Protein AF-A0AAP2KT08-F1 (afdb_monomer_lite)

Sequence (72 aa):
MKSATIRVRDAMGGYAATLQGQRATCAWSHEEAARRVARKVYGDEVDVVNDYLRDGDVAAGVKYRYHVAHNA

Structure (mmCIF, N/CA/C/O backbone):
data_AF-A0AAP2KT08-F1
#
_entry.id   AF-A0AAP2KT08-F1
#
loop_
_atom_site.group_PDB
_atom_site.id
_atom_site.type_symbol
_atom_site.label_atom_id
_atom_site.label_alt_id
_atom_site.label_comp_id
_atom_site.label_asym_id
_atom_site.label_entity_id
_atom_site.label_seq_id
_atom_site.pdbx_PDB_ins_code
_atom_site.Cartn_x
_atom_site.Cartn_y
_atom_site.Cartn_z
_atom_site.occupancy
_atom_site.B_iso_or_equiv
_atom_site.auth_seq_id
_atom_site.auth_comp_id
_atom_site.auth_asym_id
_atom_site.auth_atom_id
_atom_site.pdbx_PDB_model_num
ATOM 1 N N . MET A 1 1 ? -9.535 -0.945 17.959 1.00 46.84 1 MET A N 1
ATOM 2 C CA . MET A 1 1 ? -9.846 -1.139 16.523 1.00 46.84 1 MET A CA 1
ATOM 3 C C . MET A 1 1 ? -8.762 -2.019 15.914 1.00 46.84 1 MET A C 1
ATOM 5 O O . MET A 1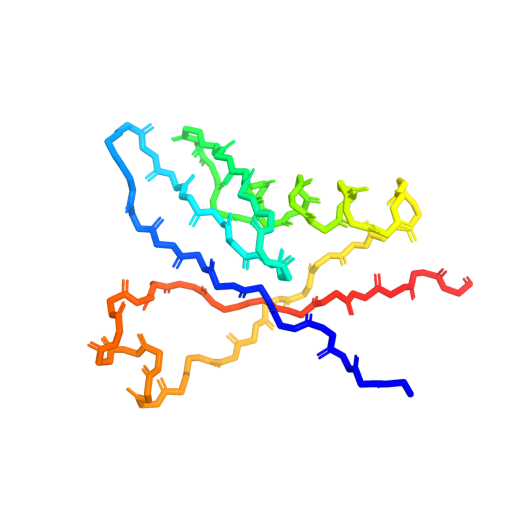 1 ? -7.607 -1.828 16.264 1.00 46.84 1 MET A O 1
ATOM 9 N N . LYS A 1 2 ? -9.097 -3.024 15.089 1.00 50.25 2 LYS A N 1
ATOM 10 C CA . LYS A 1 2 ? -8.071 -3.832 14.402 1.00 50.25 2 LYS A CA 1
ATOM 11 C C . LYS A 1 2 ? -7.391 -2.942 13.359 1.00 50.25 2 LYS A C 1
ATOM 13 O O . LYS A 1 2 ? -8.032 -2.607 12.370 1.00 50.25 2 LYS A O 1
ATOM 18 N N . SER A 1 3 ? -6.137 -2.559 13.593 1.00 63.16 3 SER A N 1
ATOM 19 C CA . SER A 1 3 ? -5.337 -1.771 12.652 1.00 63.16 3 SER A CA 1
ATOM 20 C C . SER A 1 3 ? -5.293 -2.489 11.304 1.00 63.16 3 SER A C 1
ATOM 22 O O . SER A 1 3 ? -4.783 -3.608 11.194 1.00 63.16 3 SER A O 1
ATOM 24 N N . ALA A 1 4 ? -5.904 -1.893 10.285 1.00 82.69 4 ALA A N 1
ATOM 25 C CA . ALA A 1 4 ? -6.029 -2.525 8.986 1.00 82.69 4 ALA A CA 1
ATOM 26 C C . ALA A 1 4 ? -4.665 -2.534 8.291 1.00 82.69 4 ALA A C 1
ATOM 28 O O . ALA A 1 4 ? -4.044 -1.489 8.106 1.00 82.69 4 ALA A O 1
ATOM 29 N N . THR A 1 5 ? -4.170 -3.727 7.957 1.00 88.69 5 THR A N 1
ATOM 30 C CA . THR A 1 5 ? -2.851 -3.895 7.341 1.00 88.69 5 THR A CA 1
ATOM 31 C C . THR A 1 5 ? -2.928 -3.723 5.831 1.00 88.69 5 THR A C 1
ATOM 33 O O . THR A 1 5 ? -3.718 -4.389 5.160 1.00 88.69 5 THR A O 1
ATOM 36 N N . ILE A 1 6 ? -2.025 -2.911 5.300 1.00 93.00 6 ILE A N 1
ATOM 37 C CA . ILE A 1 6 ? -1.795 -2.701 3.879 1.00 93.00 6 ILE A CA 1
ATOM 38 C C . ILE A 1 6 ? -0.525 -3.445 3.477 1.00 93.00 6 ILE A C 1
ATOM 40 O O . ILE A 1 6 ? 0.520 -3.327 4.121 1.00 93.00 6 ILE A O 1
ATOM 44 N N . ARG A 1 7 ? -0.609 -4.201 2.385 1.00 93.75 7 ARG A N 1
ATOM 45 C CA . ARG A 1 7 ? 0.531 -4.915 1.802 1.00 93.75 7 ARG A CA 1
ATOM 46 C C . ARG A 1 7 ? 0.917 -4.268 0.489 1.00 93.75 7 ARG A C 1
ATOM 48 O O . ARG A 1 7 ? 0.067 -4.158 -0.398 1.00 93.75 7 ARG A O 1
ATOM 55 N N . VAL A 1 8 ? 2.181 -3.889 0.358 1.00 94.19 8 VAL A N 1
ATOM 56 C CA . VAL A 1 8 ? 2.729 -3.266 -0.846 1.00 94.19 8 VAL A CA 1
ATOM 57 C C . VAL A 1 8 ? 3.726 -4.201 -1.513 1.00 94.19 8 VAL A C 1
ATOM 59 O O . VAL A 1 8 ? 4.614 -4.764 -0.872 1.00 94.19 8 VAL A O 1
ATOM 62 N N . ARG A 1 9 ? 3.562 -4.368 -2.820 1.00 94.25 9 ARG A N 1
ATOM 63 C CA . ARG A 1 9 ? 4.399 -5.191 -3.693 1.00 94.25 9 ARG A CA 1
ATOM 64 C C . ARG A 1 9 ? 4.961 -4.334 -4.818 1.00 94.25 9 ARG A C 1
ATOM 66 O O . ARG A 1 9 ? 4.369 -3.308 -5.157 1.00 94.25 9 ARG A O 1
ATOM 73 N N . ASP A 1 10 ? 6.051 -4.788 -5.421 1.00 91.88 10 ASP A N 1
ATOM 74 C CA . ASP A 1 10 ? 6.482 -4.258 -6.712 1.00 91.88 10 ASP A CA 1
ATOM 75 C C . ASP A 1 10 ? 5.421 -4.545 -7.781 1.00 91.88 10 ASP A C 1
ATOM 77 O O . ASP A 1 10 ? 4.782 -5.602 -7.803 1.00 91.88 10 ASP A O 1
ATOM 81 N N . ALA A 1 11 ? 5.230 -3.582 -8.673 1.00 89.00 11 ALA A N 1
ATOM 82 C CA . ALA A 1 11 ? 4.405 -3.691 -9.863 1.00 89.00 11 ALA A CA 1
ATOM 83 C C . ALA A 1 11 ? 5.174 -3.128 -11.062 1.00 89.00 11 ALA A C 1
ATOM 85 O O . ALA A 1 11 ? 6.160 -2.411 -10.905 1.00 89.00 11 ALA A O 1
ATOM 86 N N . MET A 1 12 ? 4.725 -3.436 -12.280 1.00 85.88 12 MET A N 1
ATOM 87 C CA . MET A 1 12 ? 5.334 -2.855 -13.478 1.00 85.88 12 MET A CA 1
ATOM 88 C C . MET A 1 12 ? 5.282 -1.323 -13.408 1.00 85.88 12 MET A C 1
ATOM 90 O O . MET A 1 12 ? 4.202 -0.735 -13.441 1.00 85.88 12 MET A O 1
ATOM 94 N N . GLY A 1 13 ? 6.456 -0.698 -13.292 1.00 84.00 13 GLY A N 1
ATOM 95 C CA . GLY A 1 13 ? 6.601 0.756 -13.229 1.00 84.00 13 GLY A CA 1
ATOM 96 C C . GLY A 1 13 ? 6.303 1.390 -11.866 1.00 84.00 13 GLY A C 1
ATOM 97 O O . GLY A 1 13 ? 6.028 2.586 -11.833 1.00 84.00 13 GLY A O 1
ATOM 98 N N . GLY A 1 14 ? 6.325 0.633 -10.761 1.00 92.31 14 GLY A N 1
ATOM 99 C CA . GLY A 1 14 ? 6.230 1.204 -9.416 1.00 92.31 14 GLY A CA 1
ATOM 100 C C . GLY A 1 14 ? 5.762 0.219 -8.354 1.00 92.31 14 GLY A C 1
ATOM 101 O O . GLY A 1 14 ? 6.182 -0.931 -8.309 1.00 92.31 14 GLY A O 1
ATOM 102 N N . TYR A 1 15 ? 4.848 0.675 -7.505 1.00 95.00 15 TYR A N 1
ATOM 103 C CA . TYR A 1 15 ? 4.375 -0.052 -6.335 1.00 95.00 15 TYR A CA 1
ATOM 104 C C . TYR A 1 15 ? 2.866 -0.264 -6.389 1.00 95.00 15 TYR A C 1
ATOM 106 O O . TYR A 1 15 ? 2.110 0.633 -6.770 1.00 95.00 15 TYR A O 1
ATOM 114 N N . ALA A 1 16 ? 2.416 -1.444 -5.968 1.00 94.75 16 ALA A N 1
ATOM 115 C CA . ALA A 1 16 ? 1.011 -1.791 -5.810 1.00 94.75 16 ALA A CA 1
ATOM 116 C C . ALA A 1 16 ? 0.699 -2.108 -4.348 1.00 94.75 16 ALA A C 1
ATOM 118 O O . ALA A 1 16 ? 1.199 -3.085 -3.793 1.00 94.75 16 ALA A O 1
ATOM 119 N N . ALA A 1 17 ? -0.174 -1.307 -3.746 1.00 94.81 17 ALA A N 1
ATOM 120 C CA . ALA A 1 17 ? -0.698 -1.517 -2.410 1.00 94.81 17 ALA A CA 1
ATOM 121 C C . ALA A 1 17 ? -2.066 -2.198 -2.462 1.00 94.81 17 ALA A C 1
ATOM 123 O O . ALA A 1 17 ? -2.901 -1.897 -3.319 1.00 94.81 17 ALA A O 1
ATOM 124 N N . THR A 1 18 ? -2.302 -3.105 -1.520 1.00 93.81 18 THR A N 1
ATOM 125 C CA . THR A 1 18 ? -3.557 -3.845 -1.383 1.00 93.81 18 THR A CA 1
ATOM 126 C C . THR A 1 18 ? -4.064 -3.793 0.050 1.00 93.81 18 THR A C 1
ATOM 128 O O . THR A 1 18 ? -3.295 -3.973 0.997 1.00 93.81 18 THR A O 1
ATOM 131 N N . LEU A 1 19 ? -5.365 -3.548 0.194 1.00 92.19 19 LEU A N 1
ATOM 132 C CA . LEU A 1 19 ? -6.069 -3.449 1.470 1.00 92.19 19 LEU A CA 1
ATOM 133 C C . LEU A 1 19 ? -7.534 -3.848 1.257 1.00 92.19 19 LEU A C 1
ATOM 135 O O . LEU A 1 19 ? -8.189 -3.294 0.384 1.00 92.19 19 LEU A O 1
ATOM 139 N N . GLN A 1 20 ? -8.046 -4.808 2.035 1.00 87.75 20 GLN A N 1
ATOM 140 C CA . GLN A 1 20 ? -9.455 -5.249 1.999 1.00 87.75 20 GLN A CA 1
ATOM 141 C C . GLN A 1 20 ? -10.027 -5.505 0.582 1.00 87.75 20 GLN A C 1
ATOM 143 O O . GLN A 1 20 ? -11.147 -5.122 0.264 1.00 87.75 20 GLN A O 1
ATOM 148 N N . GLY A 1 21 ? -9.244 -6.125 -0.307 1.00 87.62 21 GLY A N 1
ATOM 149 C CA . GLY A 1 21 ? -9.660 -6.394 -1.693 1.00 87.62 21 GLY A CA 1
ATOM 150 C C . GLY A 1 21 ? -9.588 -5.184 -2.634 1.00 87.62 21 GLY A C 1
ATOM 151 O O . GLY A 1 21 ? -9.718 -5.346 -3.844 1.00 87.62 21 GLY A O 1
ATOM 152 N N . GLN A 1 22 ? -9.307 -3.986 -2.118 1.00 92.06 22 GLN A N 1
ATOM 153 C CA . GLN A 1 22 ? -8.967 -2.817 -2.920 1.00 92.06 22 GLN A CA 1
ATOM 154 C C . GLN A 1 22 ? -7.478 -2.808 -3.269 1.00 92.06 22 GLN A C 1
ATOM 156 O O . GLN A 1 22 ? -6.627 -3.302 -2.521 1.00 92.06 22 GLN A O 1
ATOM 161 N N . ARG A 1 23 ? -7.166 -2.211 -4.421 1.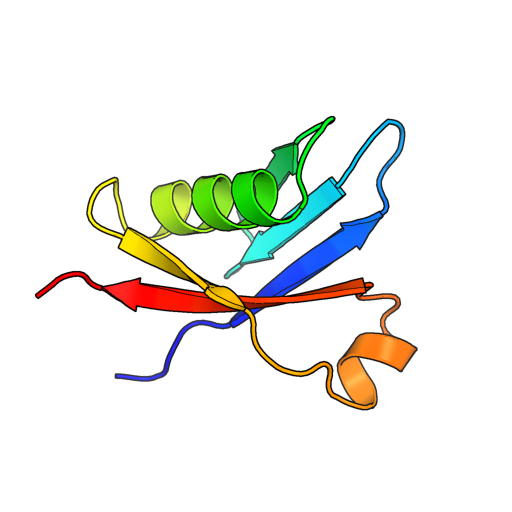00 93.19 23 ARG A N 1
ATOM 162 C CA . ARG A 1 23 ? -5.802 -2.010 -4.914 1.00 93.19 23 ARG A CA 1
ATOM 163 C C . ARG A 1 23 ? -5.600 -0.558 -5.323 1.00 93.19 23 ARG A C 1
ATOM 165 O O . ARG A 1 23 ? -6.464 0.012 -5.991 1.00 93.19 23 ARG A O 1
ATOM 172 N N . ALA A 1 24 ? -4.444 -0.002 -4.981 1.00 93.81 24 ALA A N 1
ATOM 173 C CA . ALA A 1 24 ? -3.954 1.259 -5.523 1.00 93.81 24 ALA A CA 1
ATOM 174 C C . ALA A 1 24 ? -2.495 1.113 -5.956 1.00 93.81 24 ALA A C 1
ATOM 176 O O . ALA A 1 24 ? -1.767 0.262 -5.446 1.00 93.81 24 ALA A O 1
ATOM 177 N N . THR A 1 25 ? -2.074 1.934 -6.912 1.00 94.19 25 THR A N 1
ATOM 178 C CA . THR A 1 25 ? -0.704 1.933 -7.423 1.00 94.19 25 THR A CA 1
ATOM 179 C C . THR A 1 25 ? -0.097 3.328 -7.370 1.00 94.19 25 THR A C 1
ATOM 181 O O . THR A 1 25 ? -0.799 4.345 -7.433 1.00 94.19 25 THR A O 1
ATOM 184 N N . CYS A 1 26 ? 1.225 3.380 -7.251 1.00 93.56 26 CYS A N 1
ATOM 185 C CA . CYS A 1 26 ? 1.993 4.607 -7.381 1.00 93.56 26 CYS A CA 1
ATOM 186 C C . CYS A 1 26 ? 3.346 4.309 -8.027 1.00 93.56 26 CYS A C 1
ATOM 188 O O . CYS A 1 26 ? 4.017 3.356 -7.644 1.00 93.56 26 CYS A O 1
ATOM 190 N N . ALA A 1 27 ? 3.736 5.127 -9.004 1.00 91.44 27 ALA A N 1
ATOM 191 C CA . ALA A 1 27 ? 4.964 4.919 -9.767 1.00 91.44 27 ALA A CA 1
ATOM 192 C C . ALA A 1 27 ? 6.238 5.271 -8.980 1.00 91.44 27 ALA A C 1
ATOM 194 O O . ALA A 1 27 ? 7.299 4.718 -9.241 1.00 91.44 27 ALA A O 1
ATOM 195 N N . TRP A 1 28 ? 6.134 6.190 -8.017 1.00 88.81 28 TRP A N 1
ATOM 196 C CA . TRP A 1 28 ? 7.294 6.850 -7.410 1.00 88.81 28 TRP A CA 1
ATOM 197 C C . TRP A 1 28 ? 7.423 6.639 -5.895 1.00 88.81 28 TRP A C 1
ATOM 199 O O . TRP A 1 28 ? 8.498 6.868 -5.354 1.00 88.81 28 TRP A O 1
ATOM 209 N N . SER A 1 29 ? 6.373 6.186 -5.196 1.00 93.06 29 SER A N 1
ATOM 210 C CA . SER A 1 29 ? 6.441 5.916 -3.751 1.00 93.06 29 SER A CA 1
ATOM 211 C C . SER A 1 29 ? 5.519 4.779 -3.319 1.00 93.06 29 SER A C 1
ATOM 213 O O . SER A 1 29 ? 4.321 4.774 -3.613 1.00 93.06 29 SER A O 1
ATOM 215 N N . HIS A 1 30 ? 6.078 3.827 -2.574 1.00 93.56 30 HIS A N 1
ATOM 216 C CA . HIS A 1 30 ? 5.333 2.731 -1.954 1.00 93.56 30 HIS A CA 1
ATOM 217 C C . HIS A 1 30 ? 4.387 3.230 -0.853 1.00 93.56 30 HIS A C 1
ATOM 219 O O . HIS A 1 30 ? 3.289 2.693 -0.700 1.00 93.56 30 HIS A O 1
ATOM 225 N N . GLU A 1 31 ? 4.779 4.277 -0.122 1.00 94.00 31 GLU A N 1
ATOM 226 C CA . GLU A 1 31 ? 3.948 4.908 0.905 1.00 94.00 31 GLU A CA 1
ATOM 227 C C . GLU A 1 31 ? 2.730 5.576 0.278 1.00 94.00 31 GLU A C 1
ATOM 229 O O . GLU A 1 31 ? 1.612 5.371 0.737 1.00 94.00 31 GLU A O 1
ATOM 234 N N . GLU A 1 32 ? 2.914 6.289 -0.833 1.00 94.25 32 GLU A N 1
ATOM 235 C CA . GLU A 1 32 ? 1.795 6.930 -1.517 1.00 94.25 32 GLU A CA 1
ATOM 236 C C . GLU A 1 32 ? 0.821 5.889 -2.093 1.00 94.25 32 GLU A C 1
ATOM 238 O O . GLU A 1 32 ? -0.397 6.065 -2.041 1.00 94.25 32 GLU A O 1
ATOM 243 N N . ALA A 1 33 ? 1.324 4.753 -2.595 1.00 94.75 33 ALA A N 1
ATOM 244 C CA . ALA A 1 33 ? 0.455 3.639 -2.974 1.00 94.75 33 ALA A CA 1
ATOM 245 C C . ALA A 1 33 ? -0.373 3.150 -1.772 1.00 94.75 33 ALA A C 1
ATOM 247 O O . ALA A 1 33 ? -1.582 2.933 -1.907 1.00 94.75 33 ALA A O 1
ATOM 248 N N . ALA A 1 34 ? 0.254 3.008 -0.598 1.00 94.88 34 ALA A N 1
ATOM 249 C CA . ALA A 1 34 ? -0.426 2.605 0.628 1.00 94.88 34 ALA A CA 1
ATOM 250 C C . ALA A 1 34 ? -1.468 3.641 1.078 1.00 94.88 34 ALA A C 1
ATOM 252 O O . ALA A 1 34 ? -2.620 3.281 1.323 1.00 94.88 34 ALA A O 1
ATOM 253 N N . ARG A 1 35 ? -1.119 4.929 1.103 1.00 94.06 35 ARG A N 1
ATOM 254 C CA . ARG A 1 35 ? -2.032 6.021 1.461 1.00 94.06 35 ARG A CA 1
ATOM 255 C C . ARG A 1 35 ? -3.240 6.071 0.528 1.00 94.06 35 ARG A C 1
ATOM 257 O O . ARG A 1 35 ? -4.372 6.154 0.995 1.00 94.06 35 ARG A O 1
ATOM 264 N N . ARG A 1 36 ? -3.035 5.927 -0.785 1.00 94.69 36 ARG A N 1
ATOM 265 C CA . ARG A 1 36 ? -4.130 5.887 -1.772 1.00 94.69 36 ARG A CA 1
ATOM 266 C C . ARG A 1 36 ? -5.108 4.744 -1.522 1.00 94.69 36 ARG A C 1
ATOM 268 O O . ARG A 1 36 ? -6.315 4.960 -1.600 1.00 94.69 36 ARG A O 1
ATOM 275 N N . VAL A 1 37 ? -4.621 3.532 -1.232 1.00 94.88 37 VAL A N 1
ATOM 276 C CA . VAL A 1 37 ? -5.531 2.408 -0.946 1.00 94.88 37 VAL A CA 1
ATOM 277 C C . VAL A 1 37 ? -6.218 2.573 0.411 1.00 94.88 37 VAL A C 1
ATOM 279 O O . VAL A 1 37 ? -7.392 2.234 0.524 1.00 94.88 37 VAL A O 1
ATOM 282 N N . ALA A 1 38 ? -5.536 3.146 1.409 1.00 93.19 38 ALA A N 1
ATOM 283 C CA . ALA A 1 38 ? -6.125 3.468 2.708 1.00 93.19 38 ALA A CA 1
ATOM 284 C C . ALA A 1 38 ? -7.292 4.449 2.562 1.00 93.19 38 ALA A C 1
ATOM 286 O O . ALA A 1 38 ? -8.401 4.144 2.999 1.00 93.19 38 ALA A O 1
ATOM 287 N N . ARG A 1 39 ? -7.071 5.565 1.858 1.00 92.69 39 ARG A N 1
ATOM 288 C CA . ARG A 1 39 ? -8.103 6.581 1.617 1.00 92.69 39 ARG A CA 1
ATOM 289 C C . ARG A 1 39 ? -9.272 6.062 0.792 1.00 92.69 39 ARG A C 1
ATOM 291 O O . ARG A 1 39 ? -10.413 6.429 1.035 1.00 92.69 39 ARG A O 1
ATOM 298 N N . LYS A 1 40 ? -9.018 5.131 -0.131 1.00 92.00 40 LYS A N 1
ATOM 299 C CA . LYS A 1 40 ? -10.083 4.468 -0.895 1.00 92.00 40 LYS A CA 1
ATOM 300 C C . LYS A 1 40 ? -11.016 3.620 -0.020 1.00 92.00 40 LYS A C 1
ATOM 302 O O . LYS A 1 40 ? -12.179 3.454 -0.369 1.00 92.00 40 LYS A O 1
ATOM 307 N N . VAL A 1 41 ? -10.502 3.045 1.068 1.00 90.75 41 VAL A N 1
ATOM 308 C CA . VAL A 1 41 ? -11.271 2.176 1.974 1.00 90.75 41 VAL A CA 1
ATOM 309 C C . VAL A 1 41 ? -11.908 2.971 3.115 1.00 90.75 41 VAL A C 1
ATOM 311 O O . VAL A 1 41 ? -13.044 2.687 3.480 1.00 90.75 41 VAL A O 1
ATOM 314 N N . TYR A 1 42 ? -11.193 3.952 3.670 1.00 89.38 42 TYR A N 1
ATOM 315 C CA . TYR A 1 42 ? -11.573 4.640 4.908 1.00 89.38 42 TYR A CA 1
ATOM 316 C C . TYR A 1 42 ? -11.901 6.136 4.753 1.00 89.38 42 TYR A C 1
ATOM 318 O O . TYR A 1 42 ? -12.354 6.737 5.721 1.00 89.38 42 TYR A O 1
ATOM 326 N N . GLY A 1 43 ? -11.714 6.733 3.571 1.00 88.50 43 GLY A N 1
ATOM 327 C CA . GLY A 1 43 ? -11.888 8.174 3.333 1.00 88.50 43 GLY A CA 1
ATOM 328 C C . GLY A 1 43 ? -10.599 8.986 3.514 1.00 88.50 43 GLY A C 1
ATOM 329 O O . GLY A 1 43 ? -9.556 8.443 3.861 1.00 88.50 43 GLY A O 1
ATOM 330 N N . ASP A 1 44 ? -10.642 10.292 3.249 1.00 86.62 44 ASP A N 1
ATOM 331 C CA . ASP A 1 44 ? -9.443 11.148 3.198 1.00 86.62 44 ASP A CA 1
ATOM 332 C C . ASP A 1 44 ? -8.771 11.421 4.556 1.00 86.62 44 ASP A C 1
ATOM 334 O O . ASP A 1 44 ? -7.602 11.804 4.593 1.00 86.62 44 ASP A O 1
ATOM 338 N N . GLU A 1 45 ? -9.461 11.159 5.667 1.00 86.50 45 GLU A N 1
ATOM 339 C CA . GLU A 1 45 ? -9.001 11.428 7.041 1.00 86.50 45 GLU A CA 1
ATOM 340 C C . GLU A 1 45 ? -8.156 10.289 7.642 1.00 86.50 45 GLU A C 1
ATOM 342 O O . GLU A 1 45 ? -8.118 10.079 8.855 1.00 86.50 45 GLU A O 1
ATOM 347 N N . VAL A 1 46 ? -7.463 9.526 6.792 1.00 89.12 46 VAL A N 1
ATOM 348 C CA . VAL A 1 46 ? -6.537 8.478 7.233 1.00 89.12 46 VAL A CA 1
ATOM 349 C C . VAL A 1 46 ? -5.135 8.686 6.692 1.00 89.12 46 VAL A C 1
ATOM 351 O O . VAL A 1 46 ? -4.928 9.135 5.558 1.00 89.12 46 VAL A O 1
ATOM 354 N N . ASP A 1 47 ? -4.171 8.273 7.505 1.00 91.25 47 ASP A N 1
ATOM 355 C CA . ASP A 1 47 ? -2.774 8.174 7.125 1.00 91.25 47 ASP A CA 1
ATOM 356 C C . ASP A 1 47 ? -2.263 6.733 7.264 1.00 91.25 47 ASP A C 1
ATOM 358 O O . ASP A 1 47 ? -3.002 5.813 7.638 1.00 91.25 47 ASP A O 1
ATOM 362 N N . VAL A 1 48 ? -1.011 6.504 6.881 1.00 92.19 48 VAL A N 1
ATOM 363 C CA . VAL A 1 48 ? -0.409 5.172 6.866 1.00 92.19 48 VAL A CA 1
ATOM 364 C C . VAL A 1 48 ? 0.930 5.208 7.569 1.00 92.19 48 VAL A C 1
ATOM 366 O O . VAL A 1 48 ? 1.770 6.057 7.306 1.00 92.19 48 VAL A O 1
ATOM 369 N N . VAL A 1 49 ? 1.148 4.238 8.444 1.00 92.12 49 V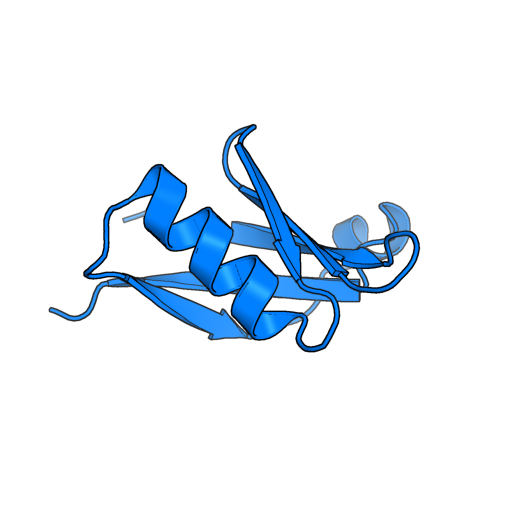AL A N 1
ATOM 370 C CA . VAL A 1 49 ? 2.394 4.117 9.196 1.00 92.12 49 VAL A CA 1
ATOM 371 C C . VAL A 1 49 ? 3.079 2.829 8.784 1.00 92.12 49 VAL A C 1
ATOM 373 O O . VAL A 1 49 ? 2.437 1.786 8.626 1.00 92.12 49 VAL A O 1
ATOM 376 N N . ASN A 1 50 ? 4.385 2.919 8.548 1.00 91.56 50 ASN A N 1
ATOM 377 C CA . ASN A 1 50 ? 5.189 1.769 8.171 1.00 91.56 50 ASN A CA 1
ATOM 378 C C . ASN A 1 50 ? 5.213 0.740 9.313 1.00 91.56 50 ASN A C 1
ATOM 380 O O . ASN A 1 50 ? 5.314 1.095 10.486 1.00 91.56 50 ASN A O 1
ATOM 384 N N . ASP A 1 51 ? 5.088 -0.534 8.958 1.00 89.31 51 ASP A N 1
ATOM 385 C CA . ASP A 1 51 ? 5.112 -1.668 9.879 1.00 89.31 51 ASP A CA 1
ATOM 386 C C . ASP A 1 51 ? 6.204 -2.652 9.446 1.00 89.31 51 ASP A C 1
ATOM 388 O O . ASP A 1 51 ? 6.540 -2.752 8.261 1.00 89.31 51 ASP A O 1
ATOM 392 N N . TYR A 1 52 ? 6.732 -3.422 10.394 1.00 87.88 52 TYR A N 1
ATOM 393 C CA . TYR A 1 52 ? 7.743 -4.433 10.091 1.00 87.88 52 TYR A CA 1
ATOM 394 C C . TYR A 1 52 ? 7.160 -5.554 9.221 1.00 87.88 52 TYR A C 1
ATOM 396 O O . TYR A 1 52 ? 6.041 -6.028 9.433 1.00 87.88 52 TYR A O 1
ATOM 404 N N . LEU A 1 53 ? 7.935 -6.017 8.238 1.00 89.06 53 LEU A N 1
ATOM 405 C CA . LEU A 1 53 ? 7.563 -7.189 7.449 1.00 89.06 53 LEU A CA 1
ATOM 406 C C . LEU A 1 53 ? 7.493 -8.426 8.346 1.00 89.06 53 LEU A C 1
ATOM 408 O O . LEU A 1 53 ? 8.340 -8.630 9.213 1.00 89.06 53 LEU A O 1
ATOM 412 N N . ARG A 1 54 ? 6.491 -9.272 8.109 1.00 87.56 54 ARG A N 1
ATOM 413 C CA . ARG A 1 54 ? 6.389 -10.593 8.739 1.00 87.56 54 ARG A CA 1
ATOM 414 C C . ARG A 1 54 ? 6.891 -11.661 7.774 1.00 87.56 54 ARG A C 1
ATOM 416 O O . ARG A 1 54 ? 6.785 -11.478 6.562 1.00 87.56 54 ARG A O 1
ATOM 423 N N . ASP A 1 55 ? 7.332 -12.810 8.280 1.00 87.38 55 ASP A N 1
ATOM 424 C CA . ASP A 1 55 ? 7.806 -13.925 7.442 1.00 87.38 55 ASP A CA 1
ATOM 425 C C . ASP A 1 55 ? 6.802 -14.321 6.346 1.00 87.38 55 ASP A C 1
ATOM 427 O O . ASP A 1 55 ? 7.162 -14.503 5.183 1.00 87.38 55 ASP A O 1
ATOM 431 N N . GLY A 1 56 ? 5.508 -14.359 6.685 1.00 86.62 56 GLY A N 1
ATOM 432 C CA . GLY A 1 56 ? 4.444 -14.653 5.721 1.00 86.62 56 GLY A CA 1
ATOM 433 C C . GLY A 1 56 ? 4.246 -13.577 4.644 1.00 86.62 56 GLY A C 1
ATOM 434 O O . GLY A 1 56 ? 3.771 -13.885 3.554 1.00 86.62 56 GLY A O 1
ATOM 435 N N . ASP A 1 57 ? 4.614 -12.323 4.917 1.00 87.44 57 ASP A N 1
ATOM 436 C CA . ASP A 1 57 ? 4.570 -11.246 3.924 1.00 87.44 57 ASP A CA 1
ATOM 437 C C . ASP A 1 57 ? 5.723 -11.404 2.921 1.00 87.44 57 ASP A C 1
ATOM 439 O O . ASP A 1 57 ? 5.499 -11.304 1.712 1.00 87.44 57 ASP A O 1
ATOM 443 N N . VAL A 1 58 ? 6.923 -11.749 3.401 1.00 86.19 58 VAL A N 1
ATOM 444 C CA . VAL A 1 58 ? 8.093 -12.023 2.549 1.00 86.19 58 VAL A CA 1
ATOM 445 C C . VAL A 1 58 ? 7.830 -13.216 1.631 1.00 86.19 58 VAL A C 1
ATOM 447 O O . VAL A 1 58 ? 8.028 -13.111 0.421 1.00 86.19 58 VAL A O 1
ATOM 450 N N . ALA A 1 59 ? 7.291 -14.315 2.171 1.00 87.94 59 ALA A N 1
ATOM 451 C CA . ALA A 1 59 ? 6.899 -15.485 1.379 1.00 87.94 59 ALA A CA 1
ATOM 452 C C . ALA A 1 59 ? 5.837 -15.149 0.314 1.00 87.94 59 ALA A C 1
ATOM 454 O O . ALA A 1 59 ? 5.813 -15.738 -0.764 1.00 8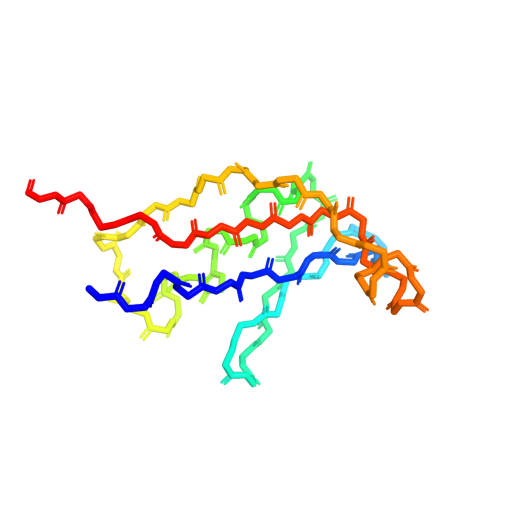7.94 59 ALA A O 1
ATOM 455 N N . ALA A 1 60 ? 4.981 -14.160 0.587 1.00 85.31 60 ALA A N 1
ATOM 456 C CA . ALA A 1 60 ? 3.975 -13.661 -0.343 1.00 85.31 60 ALA A CA 1
ATOM 457 C C . ALA A 1 60 ? 4.501 -12.560 -1.291 1.00 85.31 60 ALA A C 1
ATOM 459 O O . ALA A 1 60 ? 3.700 -11.920 -1.982 1.00 85.31 60 ALA A O 1
ATOM 460 N N . GLY A 1 61 ? 5.810 -12.287 -1.310 1.00 88.44 61 GLY A N 1
ATOM 461 C CA . GLY A 1 61 ? 6.441 -11.284 -2.173 1.00 88.44 61 GLY A CA 1
ATOM 462 C C . GLY A 1 61 ? 6.105 -9.832 -1.813 1.00 88.44 61 GLY A C 1
ATOM 463 O O . GLY A 1 61 ? 6.216 -8.946 -2.657 1.00 88.44 61 GLY A O 1
ATOM 464 N N . VAL A 1 62 ? 5.636 -9.575 -0.591 1.00 92.50 62 VAL A N 1
ATOM 465 C CA . VAL A 1 62 ? 5.390 -8.221 -0.080 1.00 92.50 62 VAL A CA 1
ATOM 466 C C . VAL A 1 62 ? 6.727 -7.566 0.253 1.00 92.50 62 VAL A C 1
ATOM 468 O O . VAL A 1 62 ? 7.572 -8.157 0.920 1.00 92.50 62 VAL A O 1
ATOM 471 N N . LYS A 1 63 ? 6.907 -6.333 -0.219 1.00 92.06 63 LYS A N 1
ATOM 472 C CA . LYS A 1 63 ? 8.126 -5.541 -0.021 1.00 92.06 63 LYS A CA 1
ATOM 473 C C . LYS A 1 63 ? 7.996 -4.528 1.100 1.00 92.06 63 LYS A C 1
ATOM 475 O O . LYS A 1 63 ? 8.975 -4.249 1.777 1.00 92.06 63 LYS A O 1
ATOM 480 N N . TYR A 1 64 ? 6.790 -4.004 1.308 1.00 92.31 64 TYR A N 1
ATOM 481 C CA . TYR A 1 64 ? 6.514 -3.064 2.387 1.00 92.31 64 TYR A CA 1
ATOM 482 C C . TYR A 1 64 ? 5.167 -3.374 3.022 1.00 92.31 64 TYR A C 1
ATOM 484 O O . TYR A 1 64 ? 4.203 -3.74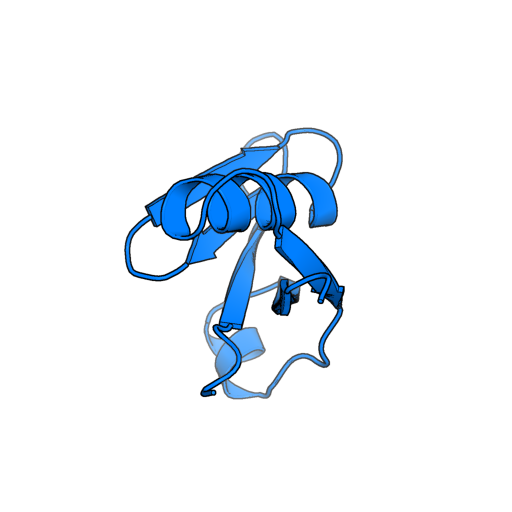4 2.342 1.00 92.31 64 TYR A O 1
ATOM 492 N N . ARG A 1 65 ? 5.098 -3.198 4.337 1.00 92.88 65 ARG A N 1
ATOM 493 C CA . ARG A 1 65 ? 3.883 -3.360 5.125 1.00 92.88 65 ARG A CA 1
ATOM 494 C C . ARG A 1 65 ? 3.569 -2.034 5.798 1.00 92.88 65 ARG A C 1
ATOM 496 O O . ARG A 1 65 ? 4.460 -1.345 6.280 1.00 92.88 65 ARG A O 1
ATOM 503 N N . TYR A 1 66 ? 2.294 -1.681 5.794 1.00 93.75 66 TYR A N 1
ATOM 504 C CA . TYR A 1 66 ? 1.785 -0.486 6.449 1.00 93.75 66 TYR A CA 1
ATOM 505 C C . TYR A 1 66 ? 0.553 -0.841 7.268 1.00 93.75 66 TYR A C 1
ATOM 507 O O . TYR A 1 66 ? -0.118 -1.843 7.003 1.00 93.75 66 TYR A O 1
ATOM 515 N N . HIS A 1 67 ? 0.217 -0.004 8.236 1.00 91.94 67 HIS A N 1
ATOM 516 C CA . HIS A 1 67 ? -1.078 -0.029 8.895 1.00 91.94 67 HIS A CA 1
ATOM 517 C C . HIS A 1 67 ? -1.747 1.337 8.790 1.00 91.94 67 HIS A C 1
ATOM 519 O O . HIS A 1 67 ? -1.080 2.367 8.740 1.00 91.94 67 HIS A O 1
ATOM 525 N N . VAL A 1 68 ? -3.076 1.328 8.725 1.00 90.88 68 VAL A N 1
ATOM 526 C CA . VAL A 1 68 ? -3.867 2.560 8.714 1.00 90.88 68 VAL A CA 1
ATOM 527 C C . VAL A 1 68 ? -3.827 3.199 10.098 1.00 90.88 68 VAL A C 1
ATOM 529 O O . VAL A 1 68 ? -4.123 2.535 11.096 1.00 90.88 68 VAL A O 1
ATOM 532 N N . ALA A 1 69 ? -3.479 4.481 10.134 1.00 88.38 69 ALA A N 1
ATOM 533 C CA . ALA A 1 69 ? -3.587 5.344 11.296 1.00 88.38 69 ALA A CA 1
ATOM 534 C C . ALA A 1 69 ? -4.733 6.334 11.059 1.00 88.38 69 ALA A C 1
ATOM 536 O O . ALA A 1 69 ? -4.774 7.025 10.042 1.00 88.38 69 ALA A O 1
ATOM 537 N N . HIS A 1 70 ? -5.683 6.374 11.988 1.00 79.50 70 HIS A N 1
ATOM 538 C CA . HIS A 1 70 ? -6.720 7.399 11.996 1.00 79.50 70 HIS A CA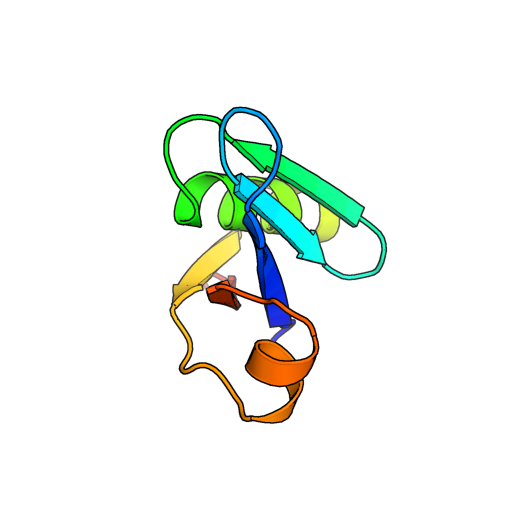 1
ATOM 539 C C . HIS A 1 70 ? -6.164 8.598 12.757 1.00 79.50 70 HIS A C 1
ATOM 541 O O . HIS A 1 70 ? -5.762 8.442 13.913 1.00 79.50 70 HIS A O 1
ATOM 547 N N . ASN A 1 71 ? -6.115 9.763 12.113 1.00 65.94 71 ASN A N 1
ATOM 548 C CA . ASN A 1 71 ? -5.903 11.001 12.850 1.00 65.94 71 ASN A CA 1
ATOM 549 C C . ASN A 1 71 ? -7.164 11.222 13.695 1.00 65.94 71 ASN A C 1
ATOM 551 O O . ASN A 1 71 ? -8.267 11.237 13.152 1.00 65.94 71 ASN A O 1
ATOM 555 N N . ALA A 1 72 ? -6.991 11.241 15.016 1.00 51.97 72 ALA A N 1
ATOM 556 C CA . ALA A 1 72 ? -8.059 11.503 15.975 1.00 51.97 72 ALA A CA 1
ATOM 557 C C . ALA A 1 72 ? -8.394 12.996 16.034 1.00 51.97 72 ALA A C 1
ATOM 559 O O . ALA A 1 72 ? -7.464 13.807 15.814 1.00 51.97 72 ALA A O 1
#

Secondary structure (DSSP, 8-state):
----EEEEEEETTEEEEEETTEEEEESS-HHHHHHHHHHHHH-TTEEEEEEPPPHHHHHTT--EEEEEEE--

pLDDT: mean 88.36, std 9.72, range [46.84, 95.0]

Radius of gyration: 11.23 Å; chains: 1; bounding box: 20×27×30 Å

Foldseek 3Di:
DPFWKWFWADDVQFIWIDTPNDIATDNPDSLVRPLVRLCVVPNNQKHKDWDDDDPVSVVVRTDTMITIDGDD